Protein AF-A0A367RZM7-F1 (afdb_monomer)

Sequence (100 aa):
MNKDITIVPADYHFEIPEEIAKCPYCETKLHVQVHGWTEEDDGWVADSIEMVCESEPDIDDDAWDDFNESHSEMPYVYLLPVQNTVQEWINNNFRFDMEQ

Solvent-accessible surface area (backbone atoms only — not comparable to full-atom values): 5985 Å² total; per-residue (Å²): 130,88,70,82,65,44,77,40,56,56,86,48,74,41,77,46,54,68,92,77,41,46,34,79,74,76,65,39,50,31,35,36,42,56,83,34,71,44,82,51,101,89,42,29,31,74,72,35,74,48,80,44,52,70,80,62,63,57,85,88,41,90,60,26,64,63,47,53,60,58,72,57,57,61,41,80,74,47,47,46,61,49,50,52,50,50,50,52,50,46,52,74,40,38,27,41,45,81,90,124

pLDDT: mean 94.55, std 8.75, range [41.59, 98.5]

Mean predicted aligned error: 3.57 Å

Organism: NCBI:txid1356359

Structure (mmCIF, N/CA/C/O backbone):
data_AF-A0A367RZM7-F1
#
_entry.id   AF-A0A367RZM7-F1
#
loop_
_atom_site.gro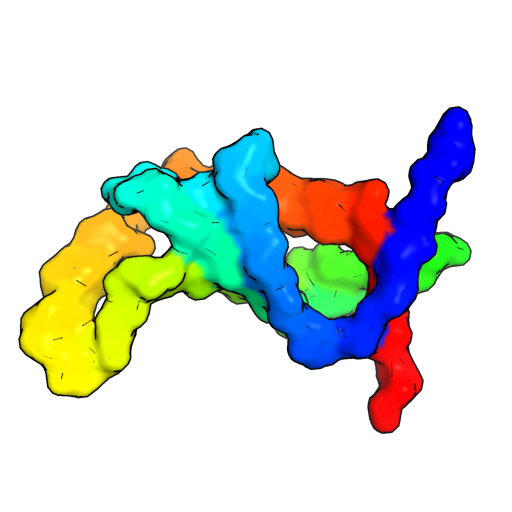up_PDB
_atom_site.id
_atom_site.type_symbol
_atom_site.label_atom_id
_atom_site.label_alt_id
_atom_site.label_comp_id
_atom_site.label_asym_id
_atom_site.label_entity_id
_atom_site.label_seq_id
_atom_site.pdbx_PDB_ins_code
_atom_site.Cartn_x
_atom_site.Cartn_y
_atom_site.Cartn_z
_atom_site.occupancy
_atom_site.B_iso_or_equiv
_atom_site.auth_seq_id
_atom_site.auth_comp_id
_atom_site.auth_asym_id
_atom_site.auth_atom_id
_atom_site.pdbx_PDB_model_num
ATOM 1 N N . MET A 1 1 ? -16.017 16.548 10.243 1.00 41.59 1 MET A N 1
ATOM 2 C CA . MET A 1 1 ? -16.915 15.755 9.381 1.00 41.59 1 MET A CA 1
ATOM 3 C C . MET A 1 1 ? -16.526 14.316 9.621 1.00 41.59 1 MET A C 1
ATOM 5 O O . MET A 1 1 ? -15.366 14.011 9.390 1.00 41.59 1 MET A O 1
ATOM 9 N N . ASN A 1 2 ? -17.420 13.496 10.177 1.00 50.62 2 ASN A N 1
ATOM 10 C CA . ASN A 1 2 ? -17.154 12.063 10.279 1.00 50.62 2 ASN A CA 1
ATOM 11 C C . ASN A 1 2 ? -17.129 11.536 8.850 1.00 50.62 2 ASN A C 1
ATOM 13 O O . ASN A 1 2 ? -18.124 11.656 8.138 1.00 50.62 2 ASN A O 1
ATOM 17 N N . LYS A 1 3 ? -15.953 11.104 8.407 1.00 68.25 3 LYS A N 1
ATOM 18 C CA . LYS A 1 3 ? -15.788 10.425 7.130 1.00 68.25 3 LYS A CA 1
ATOM 19 C C . LYS A 1 3 ? -16.410 9.042 7.317 1.00 68.25 3 LYS A C 1
ATOM 21 O O . LYS A 1 3 ? -16.141 8.410 8.336 1.00 68.25 3 LYS A O 1
ATOM 26 N N . ASP A 1 4 ? -17.289 8.625 6.412 1.00 85.00 4 ASP A N 1
ATOM 27 C CA . ASP A 1 4 ? -17.890 7.294 6.490 1.00 85.00 4 ASP A CA 1
ATOM 28 C C . ASP A 1 4 ? -16.776 6.255 6.297 1.00 85.00 4 ASP A C 1
ATOM 30 O O . ASP A 1 4 ? -16.190 6.153 5.219 1.00 85.00 4 ASP A O 1
ATOM 34 N N . ILE A 1 5 ? -16.434 5.546 7.372 1.00 92.06 5 ILE A N 1
ATOM 35 C CA . ILE A 1 5 ? -15.459 4.455 7.365 1.00 92.06 5 ILE A CA 1
ATOM 36 C C . ILE A 1 5 ? -16.150 3.193 6.849 1.00 92.06 5 ILE A C 1
ATOM 38 O O . ILE A 1 5 ? -17.246 2.851 7.297 1.00 92.06 5 ILE A O 1
ATOM 42 N N . THR A 1 6 ? -15.503 2.493 5.920 1.00 96.38 6 THR A N 1
ATOM 43 C CA . THR A 1 6 ? -15.989 1.216 5.383 1.00 96.38 6 THR A CA 1
ATOM 44 C C . THR A 1 6 ? -15.322 0.051 6.108 1.00 96.38 6 THR A C 1
ATOM 46 O O . THR A 1 6 ? -14.103 0.026 6.246 1.00 96.38 6 THR A O 1
ATOM 49 N N . ILE A 1 7 ? -16.104 -0.929 6.559 1.00 96.69 7 ILE A N 1
ATOM 50 C CA . ILE A 1 7 ? -15.567 -2.155 7.164 1.00 96.69 7 ILE A CA 1
ATOM 51 C C . ILE A 1 7 ? -15.406 -3.210 6.068 1.00 96.69 7 ILE A C 1
ATOM 53 O O . ILE A 1 7 ? -16.345 -3.441 5.303 1.00 96.69 7 ILE A O 1
ATOM 57 N N . VAL A 1 8 ? -14.232 -3.833 5.988 1.00 97.56 8 VAL A N 1
ATOM 58 C CA . VAL A 1 8 ? -13.906 -4.883 5.009 1.00 97.56 8 VAL A CA 1
ATOM 59 C C . VAL A 1 8 ? -13.328 -6.126 5.699 1.00 97.56 8 VAL A C 1
ATOM 61 O O . VAL A 1 8 ? -12.783 -6.000 6.794 1.00 97.56 8 VAL A O 1
ATOM 64 N N . PRO A 1 9 ? -13.419 -7.323 5.090 1.00 97.38 9 PRO A N 1
ATOM 65 C CA . PRO A 1 9 ? -12.729 -8.514 5.591 1.00 97.38 9 PRO A CA 1
ATOM 66 C C . PRO A 1 9 ? -11.208 -8.325 5.671 1.00 97.38 9 PRO A C 1
ATOM 68 O O . PRO A 1 9 ? -10.634 -7.560 4.894 1.00 97.38 9 PRO A O 1
ATOM 71 N N . ALA A 1 10 ? -10.540 -9.058 6.565 1.00 96.44 10 ALA A N 1
ATOM 72 C CA . ALA A 1 10 ? -9.077 -9.064 6.660 1.00 96.44 10 ALA A CA 1
ATOM 73 C C . ALA A 1 10 ? -8.374 -9.420 5.329 1.00 96.44 10 ALA A C 1
ATOM 75 O O . ALA A 1 10 ? -7.347 -8.838 5.003 1.00 96.44 10 ALA A O 1
ATOM 76 N N . ASP A 1 11 ? -8.945 -10.314 4.521 1.00 95.75 11 ASP A N 1
ATOM 77 C CA . ASP A 1 11 ? -8.409 -10.745 3.222 1.00 95.75 11 ASP A CA 1
ATOM 78 C C . ASP A 1 11 ? -8.857 -9.868 2.037 1.00 95.75 11 ASP A C 1
ATOM 80 O O . ASP A 1 11 ? -8.722 -10.262 0.879 1.00 95.75 11 ASP A O 1
ATOM 84 N N . TYR A 1 12 ? -9.392 -8.672 2.299 1.00 97.44 12 TYR A N 1
ATOM 85 C CA . TYR A 1 12 ? -9.835 -7.764 1.245 1.00 97.44 12 TYR A CA 1
ATOM 86 C C . TYR A 1 12 ? -8.671 -7.292 0.361 1.00 97.44 12 TYR A C 1
ATOM 88 O O . TYR A 1 12 ? -7.645 -6.812 0.847 1.00 97.44 12 TYR A O 1
ATOM 96 N N . HIS A 1 13 ? -8.859 -7.385 -0.958 1.00 97.69 13 HIS A N 1
ATOM 97 C CA . HIS A 1 13 ? -7.909 -6.898 -1.959 1.00 97.69 13 HIS A CA 1
ATOM 98 C C . HIS A 1 13 ? -8.297 -5.495 -2.412 1.00 97.69 13 HIS A C 1
ATOM 100 O O . HIS A 1 13 ? -9.400 -5.266 -2.911 1.00 97.69 13 HIS A O 1
ATOM 106 N N . PHE A 1 14 ? -7.381 -4.548 -2.243 1.00 98.38 14 PHE A N 1
ATOM 107 C CA . PHE A 1 14 ? 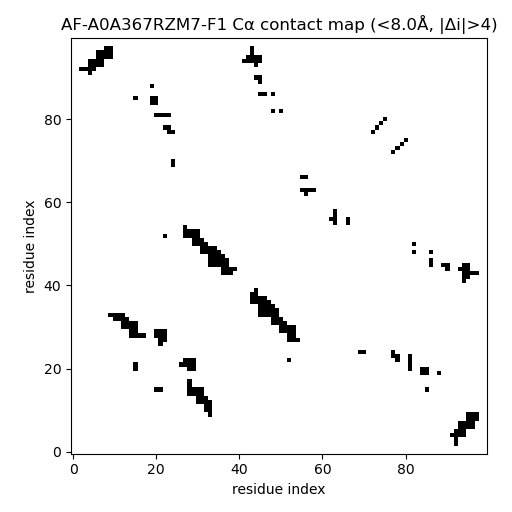-7.597 -3.164 -2.636 1.00 98.38 14 PHE A CA 1
ATOM 108 C C . PHE A 1 14 ? -7.039 -2.911 -4.032 1.00 98.38 14 PHE A C 1
ATOM 110 O O . PHE A 1 14 ? -5.837 -3.037 -4.250 1.00 98.38 14 PHE A O 1
ATOM 117 N N . GLU A 1 15 ? -7.888 -2.448 -4.945 1.00 98.06 15 GLU A N 1
ATOM 118 C CA . GLU A 1 15 ? -7.424 -1.705 -6.116 1.00 98.06 15 GLU A CA 1
ATOM 119 C C . GLU A 1 15 ? -7.162 -0.256 -5.702 1.00 98.06 15 GLU A C 1
ATOM 121 O O . GLU A 1 15 ? -8.080 0.443 -5.259 1.00 98.06 15 GLU A O 1
ATOM 126 N N . ILE A 1 16 ? -5.921 0.211 -5.837 1.00 98.06 16 ILE A N 1
ATOM 127 C CA . ILE A 1 16 ? -5.567 1.570 -5.432 1.00 98.06 16 ILE A CA 1
ATOM 128 C C . ILE A 1 16 ? -5.959 2.559 -6.533 1.00 98.06 16 ILE A C 1
ATOM 130 O O . ILE A 1 16 ? -5.526 2.397 -7.679 1.00 98.06 16 ILE A O 1
ATOM 134 N N . PRO A 1 17 ? -6.755 3.601 -6.220 1.00 97.81 17 PRO A N 1
ATOM 135 C CA . PRO A 1 17 ? -7.060 4.634 -7.195 1.00 97.81 17 PRO A CA 1
ATOM 136 C C . PRO A 1 17 ? -5.784 5.350 -7.653 1.00 97.81 17 PRO A C 1
ATOM 138 O O . PRO A 1 17 ? -4.940 5.733 -6.841 1.00 97.81 17 PRO A O 1
ATOM 141 N N . GLU A 1 18 ? -5.658 5.562 -8.961 1.00 96.94 18 GLU A N 1
ATOM 142 C CA . GLU A 1 18 ? -4.472 6.152 -9.593 1.00 96.94 18 GLU A CA 1
ATOM 143 C C . GLU A 1 18 ? -4.155 7.581 -9.110 1.00 96.94 18 GLU A C 1
ATOM 145 O O . GLU A 1 18 ? -3.015 8.033 -9.219 1.00 96.94 18 GLU A O 1
ATOM 150 N N . GLU A 1 19 ? -5.148 8.307 -8.585 1.00 97.38 19 GLU A N 1
ATOM 151 C CA . GLU A 1 19 ? -4.979 9.621 -7.958 1.00 97.38 19 GLU A CA 1
ATOM 152 C C . GLU A 1 19 ? -4.379 9.567 -6.546 1.00 97.38 19 GLU A C 1
ATOM 154 O O . GLU A 1 19 ? -3.902 10.588 -6.050 1.00 97.38 19 GLU A O 1
ATOM 159 N N . ILE A 1 20 ? -4.419 8.399 -5.898 1.00 98.12 20 ILE A N 1
ATOM 160 C CA . ILE A 1 20 ? -3.800 8.156 -4.592 1.00 98.12 20 ILE A CA 1
ATOM 161 C C . ILE A 1 20 ? -2.358 7.711 -4.789 1.00 98.12 20 ILE A C 1
ATOM 163 O O . ILE A 1 20 ? -1.452 8.271 -4.175 1.00 98.12 20 ILE A O 1
ATOM 167 N N . ALA A 1 21 ? -2.146 6.711 -5.646 1.00 98.19 21 ALA A N 1
ATOM 168 C CA . ALA A 1 21 ? -0.823 6.183 -5.931 1.00 98.19 21 ALA A CA 1
ATOM 169 C C . ALA A 1 21 ? -0.782 5.387 -7.239 1.00 98.19 21 ALA A C 1
ATOM 171 O O . ALA A 1 21 ? -1.779 4.840 -7.706 1.00 98.19 21 ALA A O 1
ATOM 172 N N . LYS A 1 22 ? 0.429 5.285 -7.786 1.00 98.19 22 LYS A N 1
ATOM 173 C CA . LYS A 1 22 ? 0.803 4.445 -8.926 1.00 98.19 22 LYS A CA 1
ATOM 174 C C . LYS A 1 22 ? 2.121 3.755 -8.616 1.00 98.19 22 LYS A C 1
ATOM 176 O O . LYS A 1 22 ? 2.854 4.209 -7.733 1.00 98.19 22 LYS A O 1
ATOM 181 N N . CYS A 1 23 ? 2.447 2.702 -9.360 1.00 97.81 23 CYS A N 1
ATOM 182 C CA . CYS A 1 23 ? 3.765 2.089 -9.282 1.00 97.81 23 CYS A CA 1
ATOM 183 C C . CYS A 1 23 ? 4.845 3.153 -9.547 1.00 97.81 23 CYS A C 1
ATOM 185 O O . CYS A 1 23 ? 4.794 3.816 -10.585 1.00 97.81 23 CYS A O 1
ATOM 187 N N . PRO A 1 24 ? 5.828 3.336 -8.649 1.00 97.31 24 PRO A N 1
ATOM 188 C CA . PRO A 1 24 ? 6.839 4.375 -8.824 1.00 97.31 24 PRO A CA 1
ATOM 189 C C . PRO A 1 24 ? 7.843 4.054 -9.942 1.00 97.31 24 PRO A C 1
ATOM 191 O O . PRO A 1 24 ? 8.594 4.935 -10.349 1.00 97.31 24 PRO A O 1
ATOM 194 N N . TYR A 1 25 ? 7.856 2.811 -10.432 1.00 97.06 25 TYR A N 1
ATOM 195 C CA . TYR A 1 25 ? 8.792 2.328 -11.447 1.00 97.06 25 TYR A CA 1
ATOM 196 C C . TYR A 1 25 ? 8.228 2.412 -12.870 1.00 97.06 25 TYR A C 1
ATOM 198 O O . TYR A 1 25 ? 8.961 2.730 -13.803 1.00 97.06 25 TYR A O 1
ATOM 206 N N . CYS A 1 26 ? 6.927 2.156 -13.049 1.00 96.69 26 CYS A N 1
ATOM 207 C CA . CYS A 1 26 ? 6.297 2.108 -14.375 1.00 96.69 26 CYS A CA 1
ATOM 208 C C . CYS A 1 26 ? 4.941 2.827 -14.480 1.00 96.69 26 CYS A C 1
ATOM 210 O O . CYS A 1 26 ? 4.307 2.782 -15.531 1.00 96.69 26 CYS A O 1
ATOM 212 N N . GLU A 1 27 ? 4.496 3.498 -13.414 1.00 97.12 27 GLU A N 1
ATOM 213 C CA . GLU A 1 27 ? 3.268 4.308 -13.357 1.00 97.12 27 GLU A CA 1
ATOM 214 C C . GLU A 1 27 ? 1.948 3.546 -13.599 1.00 97.12 27 GLU A C 1
ATOM 216 O O . GLU A 1 27 ? 0.891 4.165 -13.758 1.00 97.12 27 GLU A O 1
ATOM 221 N N . THR A 1 28 ? 1.966 2.212 -13.590 1.00 97.06 28 THR A N 1
ATOM 222 C CA . THR A 1 28 ? 0.748 1.393 -13.672 1.00 97.06 28 THR A CA 1
ATOM 223 C C . THR A 1 28 ? 0.013 1.325 -12.331 1.00 97.06 28 THR A C 1
ATOM 225 O O . THR A 1 28 ? 0.508 1.783 -11.295 1.00 97.06 28 THR A O 1
ATOM 228 N N . LYS A 1 29 ? -1.198 0.753 -12.354 1.00 97.94 29 LYS A N 1
ATOM 229 C CA . LYS A 1 29 ? -2.034 0.547 -11.166 1.00 97.94 29 LYS A CA 1
ATOM 230 C C . LYS A 1 29 ? -1.330 -0.355 -10.137 1.00 97.94 29 LYS A C 1
ATOM 232 O O . LYS A 1 29 ? -0.514 -1.206 -10.497 1.00 97.94 29 LYS A O 1
ATOM 237 N N . LEU A 1 30 ? -1.658 -0.139 -8.863 1.00 98.38 30 LEU A N 1
ATOM 238 C CA . LEU A 1 30 ? -1.235 -0.961 -7.731 1.00 98.38 30 LEU A CA 1
ATOM 239 C C . LEU A 1 30 ? -2.428 -1.707 -7.127 1.00 98.38 30 LEU A C 1
ATOM 241 O O . LEU A 1 30 ? -3.513 -1.136 -6.971 1.00 98.38 30 LEU A O 1
ATOM 245 N N . HIS A 1 31 ? -2.181 -2.947 -6.723 1.00 98.19 31 HIS A N 1
ATOM 246 C CA . HIS A 1 31 ? -3.070 -3.757 -5.894 1.00 98.19 31 HIS A CA 1
ATOM 247 C C . HIS A 1 31 ? -2.452 -3.932 -4.516 1.00 98.19 31 HIS A C 1
ATOM 249 O O . HIS A 1 31 ? -1.231 -4.010 -4.400 1.00 98.19 31 HIS A O 1
ATOM 255 N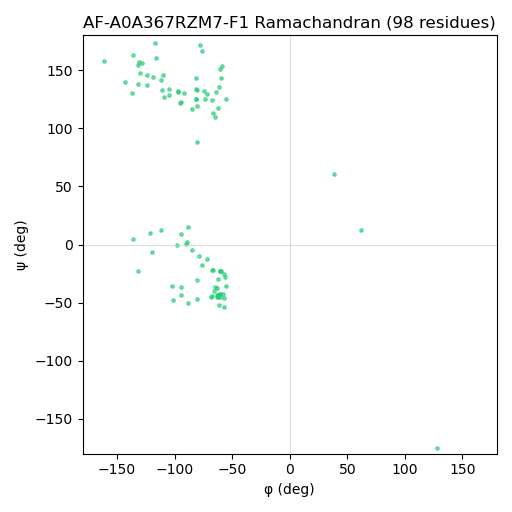 N . VAL A 1 32 ? -3.272 -3.984 -3.468 1.00 98.31 32 VAL A N 1
ATOM 256 C CA . VAL A 1 32 ? -2.778 -4.122 -2.093 1.00 98.31 32 VAL A CA 1
ATOM 257 C C . VAL A 1 32 ? -3.510 -5.197 -1.318 1.00 98.31 32 VAL A C 1
ATOM 259 O O . VAL A 1 32 ? -4.739 -5.283 -1.349 1.00 98.31 32 VAL A O 1
ATOM 262 N N . GLN A 1 33 ? -2.725 -5.962 -0.565 1.00 97.06 33 GLN A N 1
ATOM 263 C CA . GLN A 1 33 ? -3.187 -6.864 0.482 1.00 97.06 33 GLN A CA 1
ATOM 264 C C . GLN A 1 33 ? -2.593 -6.425 1.821 1.00 97.06 33 GLN A C 1
ATOM 266 O O . GLN A 1 33 ? -1.463 -5.935 1.895 1.00 97.06 33 GLN A O 1
ATOM 271 N N . VAL A 1 34 ? -3.370 -6.570 2.891 1.00 97.94 34 VAL A N 1
ATOM 272 C CA . VAL A 1 34 ? -2.905 -6.285 4.252 1.00 97.94 34 VAL A CA 1
ATOM 273 C C . VAL A 1 34 ? -2.474 -7.597 4.895 1.00 97.94 34 VAL A C 1
ATOM 275 O O . VAL A 1 34 ? -3.196 -8.587 4.829 1.00 97.94 34 VAL A O 1
ATOM 278 N N . HIS A 1 35 ? -1.293 -7.605 5.513 1.00 95.75 35 HIS A N 1
ATOM 279 C CA . HIS A 1 35 ? -0.723 -8.793 6.168 1.00 95.75 35 HIS A CA 1
ATOM 280 C C . HIS A 1 35 ? -0.465 -8.598 7.663 1.00 95.75 35 HIS A C 1
ATOM 282 O O . HIS A 1 35 ? -0.102 -9.548 8.358 1.00 95.75 35 HIS A O 1
ATOM 288 N N . GLY A 1 36 ? -0.640 -7.377 8.169 1.00 97.19 36 GLY A N 1
ATOM 289 C CA . GLY A 1 36 ? -0.516 -7.060 9.584 1.00 97.19 36 GLY A CA 1
ATOM 290 C C . GLY A 1 36 ? -1.549 -6.027 10.000 1.00 97.19 36 GLY A C 1
ATOM 291 O O . GLY A 1 36 ? -1.791 -5.066 9.268 1.00 97.19 36 GLY A O 1
ATOM 292 N N . TRP A 1 37 ? -2.120 -6.219 11.188 1.00 98.00 37 TRP A N 1
ATOM 293 C CA . TRP A 1 37 ? -3.137 -5.342 11.758 1.00 98.00 37 TRP A CA 1
ATOM 294 C C . TRP A 1 37 ? -2.783 -4.939 13.181 1.00 98.00 37 TRP A C 1
ATOM 296 O O . TRP A 1 37 ? -2.242 -5.738 13.949 1.00 98.00 37 TRP A O 1
ATOM 306 N N . THR A 1 38 ? -3.186 -3.726 13.536 1.00 97.88 38 THR A N 1
ATOM 307 C CA . THR A 1 38 ? -3.152 -3.206 14.903 1.00 97.88 38 THR A CA 1
ATOM 308 C C . THR A 1 38 ? -4.564 -2.765 15.282 1.00 97.88 38 THR A C 1
ATOM 310 O O . THR A 1 38 ? -5.270 -2.179 14.464 1.00 97.88 38 THR A O 1
ATOM 313 N N . GLU A 1 39 ? -5.006 -3.085 16.498 1.00 97.31 39 GLU A N 1
ATOM 314 C CA . GLU A 1 39 ? -6.306 -2.643 17.014 1.00 97.31 39 GLU A CA 1
ATOM 315 C C . GLU A 1 39 ? -6.197 -1.206 17.547 1.00 97.31 39 GLU A C 1
ATOM 317 O O . GLU A 1 39 ? -5.351 -0.918 18.398 1.00 97.31 39 GLU A O 1
ATOM 322 N N . GLU A 1 40 ? -7.056 -0.314 17.054 1.00 95.38 40 GLU A N 1
ATOM 323 C CA . GLU A 1 40 ? -7.227 1.058 17.542 1.00 95.38 40 GLU A CA 1
ATOM 324 C C . GLU A 1 40 ? -8.646 1.271 18.105 1.00 95.38 40 GLU A C 1
ATOM 326 O O . GLU A 1 40 ? -9.518 0.409 17.990 1.00 95.38 40 GLU A O 1
ATOM 331 N N . ASP A 1 41 ? -8.898 2.439 18.710 1.00 93.38 41 ASP A N 1
ATOM 332 C CA . ASP A 1 41 ? -10.173 2.771 19.373 1.00 93.38 41 ASP A CA 1
ATOM 333 C C . ASP A 1 41 ? -11.407 2.650 18.453 1.00 93.38 41 ASP A C 1
ATOM 335 O O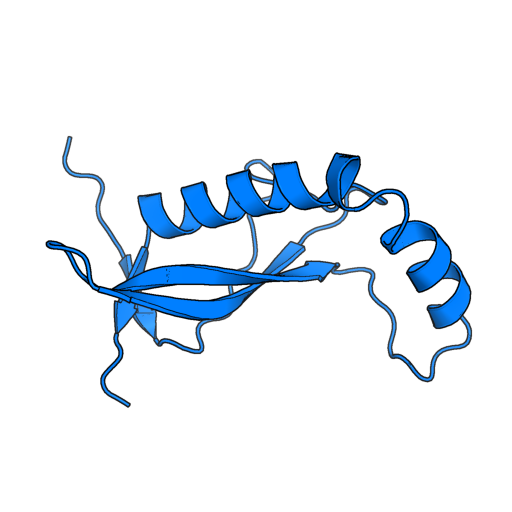 . ASP A 1 41 ? -12.528 2.468 18.935 1.00 93.38 41 ASP A O 1
ATOM 339 N N . ASP A 1 42 ? -11.224 2.782 17.137 1.00 90.75 42 ASP A N 1
ATOM 340 C CA . ASP A 1 42 ? -12.281 2.732 16.125 1.00 90.75 42 ASP A CA 1
ATOM 341 C C . ASP A 1 42 ? -12.209 1.497 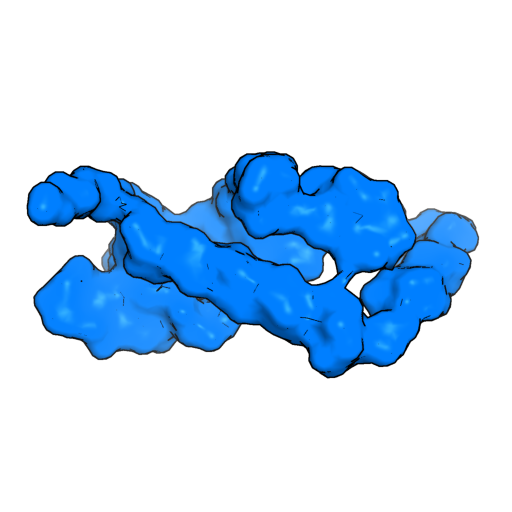15.205 1.00 90.75 42 ASP A C 1
ATOM 343 O O . ASP A 1 42 ? -12.930 1.432 14.207 1.00 90.75 42 ASP A O 1
ATOM 347 N N . GLY A 1 43 ? -11.392 0.500 15.562 1.00 95.00 43 GLY A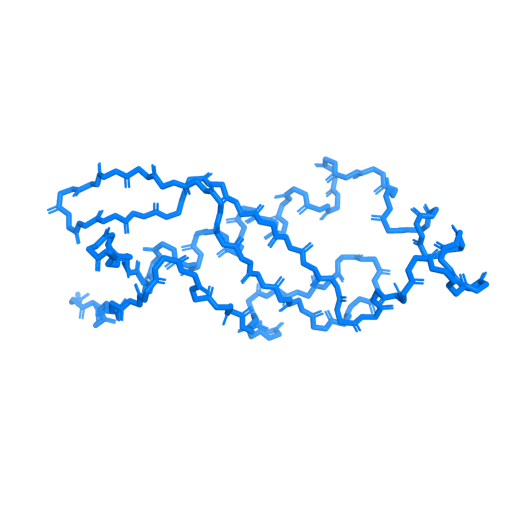 N 1
ATOM 348 C CA . GLY A 1 43 ? -11.316 -0.807 14.907 1.00 95.00 43 GLY A CA 1
ATOM 349 C C . GLY A 1 43 ? -9.900 -1.206 14.495 1.00 95.00 43 GLY A C 1
ATOM 350 O O . GLY A 1 43 ? -8.924 -0.509 14.759 1.00 95.00 43 GLY A O 1
ATOM 351 N N . TRP A 1 44 ? -9.788 -2.343 13.811 1.00 97.94 44 TRP A N 1
ATOM 352 C CA . TRP A 1 44 ? -8.512 -2.822 13.286 1.00 97.94 44 TRP A CA 1
ATOM 353 C C . TRP A 1 44 ? -8.087 -2.002 12.069 1.00 97.94 44 TRP A C 1
ATOM 355 O O . TRP A 1 44 ? -8.879 -1.795 11.145 1.00 97.94 44 TRP A O 1
ATOM 365 N N . VAL A 1 45 ? -6.833 -1.557 12.066 1.00 98.12 45 VAL A N 1
ATOM 366 C CA . VAL A 1 45 ? -6.189 -0.802 10.981 1.00 98.12 45 VAL A CA 1
ATOM 367 C C . VAL A 1 45 ? -5.035 -1.603 10.383 1.00 98.12 45 VAL A C 1
ATOM 369 O O . VAL A 1 45 ? -4.521 -2.524 11.017 1.00 98.12 45 VAL A O 1
ATOM 372 N N . ALA A 1 46 ? -4.611 -1.248 9.170 1.00 98.31 46 ALA A N 1
ATOM 373 C CA . ALA A 1 46 ? -3.452 -1.856 8.528 1.00 98.31 46 ALA A CA 1
ATOM 374 C C . ALA A 1 46 ? -2.148 -1.356 9.172 1.00 98.31 46 ALA A C 1
ATOM 376 O O . ALA A 1 46 ? -1.881 -0.150 9.215 1.00 98.31 46 ALA A O 1
ATOM 377 N N . ASP A 1 47 ? -1.319 -2.295 9.623 1.00 97.56 47 ASP A N 1
ATOM 378 C CA . ASP A 1 47 ? 0.037 -2.063 10.138 1.00 97.56 47 ASP A CA 1
ATOM 379 C C . ASP A 1 47 ? 1.104 -2.432 9.096 1.00 97.56 47 ASP A C 1
ATOM 381 O O . ASP A 1 47 ? 2.115 -1.744 8.959 1.00 97.56 47 ASP A O 1
ATOM 385 N N . SER A 1 48 ? 0.843 -3.477 8.304 1.00 97.12 48 SER A N 1
ATOM 386 C CA . SER A 1 48 ? 1.735 -3.946 7.244 1.00 97.12 48 SER A CA 1
ATOM 387 C C . SER A 1 48 ? 0.952 -4.283 5.979 1.00 97.12 48 SER A C 1
ATOM 389 O O . SER A 1 48 ? -0.041 -5.015 6.032 1.00 97.12 48 SER A O 1
ATOM 391 N N . ILE A 1 49 ? 1.416 -3.754 4.847 1.00 97.81 49 ILE A N 1
ATOM 392 C CA . ILE A 1 49 ? 0.807 -3.946 3.528 1.00 97.81 49 ILE A CA 1
ATOM 393 C C . ILE A 1 49 ? 1.816 -4.516 2.531 1.00 97.81 49 ILE A C 1
ATOM 395 O O . ILE A 1 49 ? 2.996 -4.158 2.569 1.00 97.81 49 ILE A O 1
ATOM 399 N N . GLU A 1 50 ? 1.331 -5.351 1.620 1.00 96.31 50 GLU A N 1
ATOM 400 C CA . GLU A 1 50 ? 2.028 -5.785 0.410 1.00 96.31 50 GLU A CA 1
ATOM 401 C C . GLU A 1 50 ? 1.413 -5.058 -0.787 1.00 96.31 50 GLU A C 1
ATOM 403 O O . GLU A 1 50 ? 0.191 -5.030 -0.942 1.00 96.31 50 GLU A O 1
ATOM 408 N N . MET A 1 51 ? 2.257 -4.434 -1.612 1.00 96.81 51 MET A N 1
ATOM 409 C CA . MET A 1 51 ? 1.828 -3.773 -2.842 1.00 96.81 51 MET A CA 1
ATOM 410 C C . MET A 1 51 ? 2.307 -4.579 -4.040 1.00 96.81 51 MET A C 1
ATOM 412 O O . MET A 1 51 ? 3.503 -4.825 -4.172 1.00 96.81 51 MET A O 1
ATOM 416 N N . VAL A 1 52 ? 1.375 -4.918 -4.921 1.00 96.25 52 VAL A N 1
ATOM 417 C CA . VAL A 1 52 ? 1.605 -5.672 -6.153 1.00 96.25 52 VAL A CA 1
ATOM 418 C C . VAL A 1 52 ? 1.396 -4.736 -7.336 1.00 96.25 52 VAL A C 1
ATOM 420 O O . VAL A 1 52 ? 0.418 -3.980 -7.392 1.00 96.25 52 VAL A O 1
ATOM 423 N N . CYS A 1 53 ? 2.328 -4.758 -8.281 1.00 97.38 53 CYS A N 1
ATOM 424 C CA . CYS A 1 53 ? 2.219 -3.964 -9.496 1.00 97.38 53 CYS A CA 1
ATOM 425 C C . CYS A 1 53 ? 1.319 -4.680 -10.509 1.00 97.38 53 CYS A C 1
ATOM 427 O O . CYS A 1 53 ? 1.514 -5.857 -10.769 1.00 97.38 53 CYS A O 1
ATOM 429 N N . GLU A 1 54 ? 0.379 -3.977 -11.148 1.00 97.56 54 GLU A N 1
ATOM 430 C CA . GLU A 1 54 ? -0.458 -4.559 -12.220 1.00 97.56 54 GLU A CA 1
ATOM 431 C C . GLU A 1 54 ? 0.375 -5.153 -13.374 1.00 97.56 54 GLU A C 1
ATOM 433 O O . GLU A 1 54 ? -0.077 -6.055 -14.070 1.00 97.56 54 GLU A O 1
ATOM 438 N N . SER A 1 55 ? 1.583 -4.629 -13.603 1.00 97.06 55 SER A N 1
ATOM 439 C CA . SER A 1 55 ? 2.490 -5.103 -14.652 1.00 97.06 55 SER A CA 1
ATOM 440 C C . SER A 1 55 ? 3.428 -6.228 -14.213 1.00 97.06 55 SER A C 1
ATOM 442 O O . SER A 1 55 ? 4.257 -6.641 -15.022 1.00 97.06 55 SER A O 1
ATOM 444 N N . GLU A 1 56 ? 3.326 -6.701 -12.968 1.00 97.00 56 GLU A N 1
ATOM 445 C CA . GLU A 1 56 ? 4.134 -7.811 -12.467 1.00 97.00 56 GLU A CA 1
ATOM 446 C C . GLU A 1 56 ? 3.829 -9.086 -13.270 1.00 97.00 56 GLU A C 1
ATOM 448 O O . GLU A 1 56 ? 2.676 -9.529 -13.297 1.00 97.00 56 GLU A O 1
ATOM 453 N N . PRO A 1 57 ? 4.820 -9.656 -13.980 1.00 96.44 57 PRO A N 1
ATOM 454 C CA . PRO A 1 57 ? 4.626 -10.894 -14.714 1.00 96.44 57 PRO A CA 1
ATOM 455 C C . PRO A 1 57 ? 4.619 -12.091 -13.755 1.00 96.44 57 PRO A C 1
ATOM 457 O O . PRO A 1 57 ? 5.059 -11.998 -12.610 1.00 96.44 57 PRO A O 1
ATOM 460 N N . ASP A 1 58 ? 4.171 -13.248 -14.243 1.00 95.31 58 ASP A N 1
ATOM 461 C CA . ASP A 1 58 ? 4.383 -14.501 -13.519 1.00 95.31 58 ASP A CA 1
ATOM 462 C C . ASP A 1 58 ? 5.892 -14.747 -13.325 1.00 95.31 58 ASP A C 1
ATOM 464 O O . ASP A 1 58 ? 6.693 -14.483 -14.221 1.00 95.31 58 ASP A O 1
ATOM 468 N N . ILE A 1 59 ? 6.287 -15.308 -12.177 1.00 93.88 59 ILE A N 1
ATOM 469 C CA . ILE A 1 59 ? 7.704 -15.567 -11.846 1.00 93.88 59 ILE A CA 1
ATOM 470 C C . ILE A 1 59 ? 8.407 -16.521 -12.826 1.00 93.88 59 ILE A C 1
ATOM 472 O O . ILE A 1 59 ? 9.631 -16.522 -12.933 1.00 93.88 59 ILE A O 1
ATOM 476 N N . ASP A 1 60 ? 7.628 -17.341 -13.532 1.00 96.12 60 ASP A N 1
ATOM 477 C CA . ASP A 1 60 ? 8.114 -18.282 -14.540 1.00 96.12 60 ASP A CA 1
ATOM 478 C C . ASP A 1 60 ? 8.171 -17.662 -15.959 1.00 96.12 60 ASP A C 1
ATOM 480 O O . ASP A 1 60 ? 8.521 -18.364 -16.911 1.00 96.12 60 ASP A O 1
ATOM 484 N N . ASP A 1 61 ? 7.806 -16.383 -16.130 1.00 96.50 61 ASP A N 1
ATOM 485 C CA . ASP A 1 61 ? 7.893 -15.656 -17.404 1.00 96.50 61 ASP A CA 1
ATOM 486 C C . ASP A 1 61 ? 9.321 -15.141 -17.655 1.00 96.50 61 ASP A C 1
ATOM 488 O O . ASP A 1 61 ? 10.008 -14.677 -16.743 1.00 96.50 61 ASP A O 1
ATOM 492 N N . ASP A 1 62 ? 9.759 -15.156 -18.918 1.00 96.3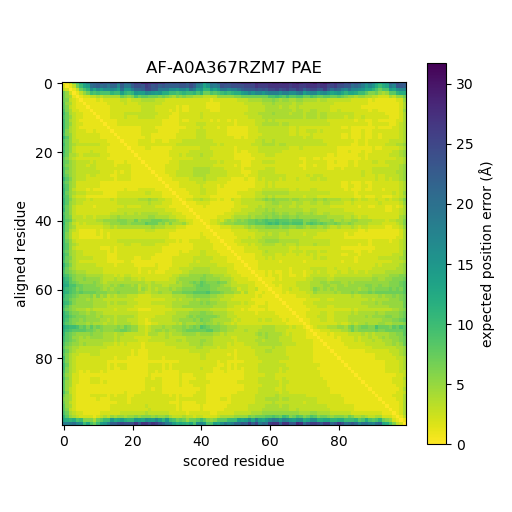1 62 ASP A N 1
ATOM 493 C CA . ASP A 1 62 ? 11.070 -14.636 -19.330 1.00 96.31 62 ASP A CA 1
ATOM 494 C C . ASP A 1 62 ? 11.242 -13.137 -18.990 1.00 96.31 62 ASP A C 1
ATOM 496 O O . ASP A 1 62 ? 12.368 -12.656 -18.863 1.00 96.31 62 ASP A O 1
ATOM 500 N N . ALA A 1 63 ? 10.143 -12.389 -18.837 1.00 96.00 63 ALA A N 1
ATOM 501 C CA . ALA A 1 63 ? 10.146 -10.978 -18.454 1.00 96.00 63 ALA A CA 1
ATOM 502 C C . ALA A 1 63 ? 10.352 -10.732 -16.945 1.00 96.00 63 ALA A C 1
ATOM 504 O O . ALA A 1 63 ? 10.538 -9.576 -16.550 1.00 96.00 63 ALA A O 1
ATOM 505 N N . TRP A 1 64 ? 10.315 -11.771 -16.098 1.00 95.44 64 TRP A N 1
ATOM 506 C CA . TRP A 1 64 ? 10.425 -11.622 -14.642 1.00 95.44 64 TRP A CA 1
ATOM 507 C C . TRP A 1 64 ? 11.747 -10.988 -14.213 1.00 95.44 64 TRP A C 1
ATOM 509 O O . TRP A 1 64 ? 11.750 -10.075 -13.389 1.00 95.44 64 TRP A O 1
ATOM 519 N N . ASP A 1 65 ? 12.868 -11.434 -14.782 1.00 95.25 65 ASP A N 1
ATOM 520 C CA . ASP A 1 65 ? 14.192 -10.950 -14.380 1.00 95.25 65 ASP A CA 1
ATOM 521 C C . ASP A 1 65 ? 14.347 -9.441 -14.652 1.00 95.25 65 ASP A C 1
ATOM 523 O O . ASP A 1 65 ? 14.768 -8.692 -13.765 1.00 95.25 65 ASP A O 1
ATOM 527 N N . ASP A 1 66 ? 13.919 -8.981 -15.832 1.00 95.06 66 ASP A N 1
ATOM 528 C CA . ASP A 1 66 ? 13.934 -7.562 -16.219 1.00 95.06 66 ASP A CA 1
ATOM 529 C C . ASP A 1 66 ? 12.970 -6.725 -15.353 1.00 95.06 66 ASP A C 1
ATOM 531 O O . ASP A 1 66 ? 13.276 -5.596 -14.939 1.00 95.06 66 ASP A O 1
ATOM 535 N N . PHE A 1 67 ? 11.788 -7.275 -15.055 1.00 96.06 67 PHE A N 1
ATOM 536 C CA . PHE A 1 67 ? 10.829 -6.639 -14.157 1.00 96.06 67 PHE A CA 1
ATOM 537 C C . PHE A 1 67 ? 11.429 -6.480 -12.758 1.00 96.06 67 PHE A C 1
ATOM 539 O O . PHE A 1 67 ? 11.469 -5.369 -12.236 1.00 96.06 67 PHE A O 1
ATOM 546 N N . ASN A 1 68 ? 11.956 -7.555 -12.177 1.00 94.00 68 ASN A N 1
ATOM 547 C CA . ASN A 1 68 ? 12.492 -7.568 -10.823 1.00 94.00 68 ASN A CA 1
ATOM 548 C C . ASN A 1 68 ? 13.732 -6.668 -10.676 1.00 94.00 68 ASN A C 1
ATOM 550 O O . ASN A 1 68 ? 13.875 -5.997 -9.653 1.00 94.00 68 ASN A O 1
ATOM 554 N N . GLU A 1 69 ? 14.605 -6.583 -11.687 1.00 93.38 69 GLU A N 1
ATOM 555 C CA . GLU A 1 69 ? 15.741 -5.648 -11.672 1.00 93.38 69 GLU A CA 1
ATOM 556 C C . GLU A 1 69 ? 15.268 -4.185 -11.616 1.00 93.38 69 GLU A C 1
ATOM 558 O O . GLU A 1 69 ? 15.780 -3.394 -10.822 1.00 93.38 69 GLU A O 1
ATOM 563 N N . SER A 1 70 ? 14.250 -3.831 -12.406 1.00 92.06 70 SER A N 1
ATOM 564 C CA . SER A 1 70 ? 13.726 -2.458 -12.474 1.00 92.06 70 SER A CA 1
ATOM 565 C C . SER A 1 70 ? 12.770 -2.093 -11.329 1.00 92.06 70 SER A C 1
ATOM 567 O O . SER A 1 70 ? 12.736 -0.939 -10.908 1.00 92.06 70 SER A O 1
ATOM 569 N N . HIS A 1 71 ? 12.025 -3.060 -10.785 1.00 94.56 71 HIS A N 1
ATOM 570 C CA . HIS A 1 71 ? 11.011 -2.864 -9.736 1.00 94.56 71 HIS A CA 1
ATOM 571 C C . HIS A 1 71 ? 11.536 -3.099 -8.315 1.00 94.56 71 HIS A C 1
ATOM 573 O O . HIS A 1 71 ? 10.774 -3.080 -7.349 1.00 94.56 71 HIS A O 1
ATOM 579 N N . SER A 1 72 ? 12.850 -3.265 -8.169 1.00 91.06 72 SER A N 1
ATOM 580 C CA . SER A 1 72 ? 13.540 -3.314 -6.876 1.00 91.06 72 SER A CA 1
ATOM 581 C C . SER A 1 72 ? 14.623 -2.240 -6.735 1.00 91.06 72 SER A C 1
ATOM 583 O O . SER A 1 72 ? 15.382 -2.240 -5.761 1.00 91.06 72 SER A O 1
ATOM 585 N N . GLU A 1 73 ? 14.694 -1.279 -7.666 1.00 92.19 73 GLU A N 1
ATOM 586 C CA . GLU A 1 73 ? 15.666 -0.192 -7.593 1.00 92.19 73 GLU A CA 1
ATOM 587 C C . GLU A 1 73 ? 15.343 0.729 -6.404 1.00 92.19 73 GLU A C 1
ATOM 589 O O . GLU A 1 73 ? 14.235 1.247 -6.278 1.00 92.19 73 GLU A O 1
ATOM 594 N N . MET A 1 74 ? 16.315 0.930 -5.506 1.00 92.94 74 MET A N 1
ATOM 595 C CA . MET A 1 74 ? 16.247 1.864 -4.368 1.00 92.94 74 MET A CA 1
ATOM 596 C C . MET A 1 74 ? 14.863 1.922 -3.672 1.00 92.94 74 MET A C 1
ATOM 598 O O . MET A 1 74 ? 14.250 2.992 -3.599 1.00 92.94 74 MET A O 1
ATOM 602 N N . PRO A 1 75 ? 14.359 0.809 -3.107 1.00 92.50 75 PRO A N 1
ATOM 603 C CA . PRO A 1 75 ? 12.977 0.714 -2.629 1.00 92.50 75 PRO A CA 1
ATOM 604 C C . PRO A 1 75 ? 12.672 1.707 -1.500 1.00 92.50 75 PRO A C 1
ATOM 606 O O . PRO A 1 75 ? 11.569 2.234 -1.409 1.00 92.50 75 PRO A O 1
ATOM 609 N N . TYR A 1 76 ? 13.666 2.067 -0.684 1.00 93.88 76 TYR A N 1
ATOM 610 C CA . TYR A 1 76 ? 13.514 3.105 0.342 1.00 93.88 76 TYR A CA 1
ATOM 611 C C . TYR A 1 76 ? 13.287 4.517 -0.220 1.00 93.88 76 TYR A C 1
ATOM 613 O O . TYR A 1 76 ? 12.791 5.382 0.498 1.00 93.88 76 TYR A O 1
ATOM 621 N N . VAL A 1 77 ? 13.673 4.764 -1.472 1.00 95.62 77 VAL A N 1
ATOM 622 C CA . V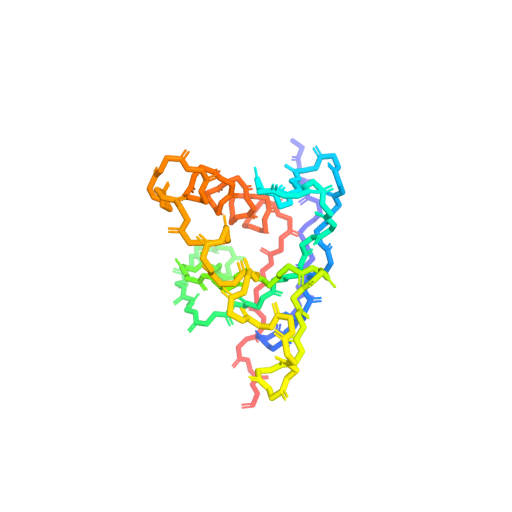AL A 1 77 ? 13.533 6.062 -2.146 1.00 95.62 77 VAL A CA 1
ATOM 623 C C . VAL A 1 77 ? 12.240 6.112 -2.951 1.00 95.62 77 VAL A C 1
ATOM 625 O O . VAL A 1 77 ? 11.544 7.122 -2.902 1.00 95.62 77 VAL A O 1
ATOM 628 N N . TYR A 1 78 ? 11.919 5.039 -3.673 1.00 95.62 78 TYR A N 1
ATOM 629 C CA . TYR A 1 78 ? 10.804 5.028 -4.619 1.00 95.62 78 TYR A CA 1
ATOM 630 C C . TYR A 1 78 ? 9.555 4.338 -4.070 1.00 95.62 78 TYR A C 1
ATOM 632 O O . TYR A 1 78 ? 8.469 4.911 -4.125 1.00 95.62 78 TYR A O 1
ATOM 640 N N . LEU A 1 79 ? 9.699 3.146 -3.488 1.00 95.69 79 LEU A N 1
ATOM 641 C CA . LEU A 1 79 ? 8.571 2.329 -3.041 1.00 95.69 79 LEU A CA 1
ATOM 642 C C . LEU A 1 79 ? 8.019 2.767 -1.679 1.00 95.69 79 LEU A C 1
ATOM 644 O O . LEU A 1 79 ? 6.811 2.935 -1.531 1.00 95.69 79 LEU A O 1
ATOM 648 N N . LEU A 1 80 ? 8.888 3.004 -0.692 1.00 95.94 80 LEU A N 1
ATOM 649 C CA . LEU A 1 80 ? 8.479 3.311 0.683 1.00 95.94 80 LEU A CA 1
ATOM 650 C C . LEU A 1 80 ? 7.567 4.554 0.798 1.00 95.94 80 LEU A C 1
ATOM 652 O O . LEU A 1 80 ? 6.574 4.488 1.524 1.00 95.94 80 LEU A O 1
ATOM 656 N N . PRO A 1 81 ? 7.820 5.682 0.100 1.00 97.44 81 PRO A N 1
ATOM 657 C CA . PRO A 1 81 ? 6.907 6.827 0.150 1.00 97.44 81 PRO A CA 1
ATOM 658 C C . PRO A 1 81 ? 5.513 6.513 -0.408 1.00 97.44 81 PRO A C 1
ATOM 660 O O . PRO A 1 81 ? 4.509 6.984 0.134 1.00 97.44 81 PRO A O 1
ATOM 663 N N . VAL A 1 82 ? 5.447 5.698 -1.465 1.00 97.94 82 VAL A N 1
ATOM 664 C CA . VAL A 1 82 ? 4.182 5.235 -2.047 1.00 97.94 82 VAL A CA 1
ATOM 665 C C . VAL A 1 82 ? 3.463 4.313 -1.068 1.00 97.94 82 VAL A C 1
ATOM 667 O O . VAL A 1 82 ? 2.283 4.521 -0.801 1.00 97.94 82 VAL A O 1
ATOM 670 N N . GLN A 1 83 ? 4.184 3.379 -0.444 1.00 97.19 83 GLN A N 1
ATOM 671 C CA . GLN A 1 83 ? 3.637 2.472 0.565 1.00 97.19 83 GLN A CA 1
ATOM 672 C C . GLN A 1 83 ? 3.009 3.232 1.738 1.00 97.19 83 GLN A C 1
ATOM 674 O O . GLN A 1 83 ? 1.869 2.959 2.106 1.00 97.19 83 GLN A O 1
ATOM 679 N N . ASN A 1 84 ? 3.703 4.245 2.265 1.00 97.88 84 ASN A N 1
ATOM 680 C CA . ASN A 1 84 ? 3.171 5.094 3.332 1.00 97.88 84 ASN A CA 1
ATOM 681 C C . ASN A 1 84 ? 1.896 5.834 2.897 1.00 97.88 84 ASN A C 1
ATOM 683 O O . ASN A 1 84 ? 0.931 5.884 3.653 1.00 97.88 84 ASN A O 1
ATOM 687 N N . THR A 1 85 ? 1.877 6.372 1.672 1.00 98.31 85 THR A N 1
ATOM 688 C CA . THR A 1 85 ? 0.709 7.082 1.116 1.00 98.31 85 THR A CA 1
ATOM 689 C C . THR A 1 85 ? -0.496 6.150 0.988 1.00 98.31 85 THR A C 1
ATOM 691 O O . THR A 1 85 ? -1.615 6.511 1.355 1.00 98.31 85 THR A O 1
ATOM 694 N N . VAL A 1 86 ? -0.271 4.929 0.498 1.00 98.50 86 VAL A N 1
ATOM 695 C CA . VAL A 1 86 ? -1.325 3.926 0.333 1.00 98.50 86 VAL A CA 1
ATOM 696 C C . VAL A 1 86 ? -1.841 3.435 1.683 1.00 98.50 86 VAL A C 1
ATOM 698 O O . VAL A 1 86 ? -3.054 3.399 1.882 1.00 98.50 86 VAL A O 1
ATOM 701 N N . GLN A 1 87 ? -0.957 3.123 2.634 1.00 98.50 87 GLN A N 1
ATOM 702 C CA . GLN A 1 87 ? -1.354 2.701 3.981 1.00 98.50 87 GLN A CA 1
ATOM 703 C C . GLN A 1 87 ? -2.137 3.801 4.708 1.00 98.50 87 GLN A C 1
ATOM 705 O O . GLN A 1 87 ? -3.179 3.525 5.303 1.00 98.50 87 GLN A O 1
ATOM 710 N N . GLU A 1 88 ? -1.694 5.059 4.613 1.00 98.06 88 GLU A N 1
ATOM 711 C CA . GLU A 1 88 ? -2.426 6.203 5.162 1.00 98.06 88 GLU A CA 1
ATOM 712 C C . GLU A 1 88 ? -3.814 6.333 4.522 1.00 98.06 88 GLU A C 1
ATOM 714 O O . GLU A 1 88 ? -4.803 6.564 5.221 1.00 98.06 88 GLU A O 1
ATOM 719 N N . TRP A 1 89 ? -3.925 6.162 3.203 1.00 98.00 89 TRP A N 1
ATOM 720 C CA . TRP A 1 89 ? -5.223 6.171 2.536 1.00 98.00 89 TRP A CA 1
ATOM 721 C C . TRP A 1 89 ? -6.116 5.018 3.009 1.00 98.00 89 TRP A C 1
ATOM 723 O O . TRP A 1 89 ? -7.276 5.272 3.332 1.00 98.00 89 TRP A O 1
ATOM 733 N N . ILE A 1 90 ? -5.601 3.790 3.118 1.00 98.00 90 ILE A N 1
ATOM 734 C CA . ILE A 1 90 ? -6.366 2.643 3.631 1.00 98.00 90 ILE A CA 1
ATOM 735 C C . ILE A 1 90 ? -6.897 2.961 5.035 1.00 98.00 90 ILE A C 1
ATOM 737 O O . ILE A 1 90 ? -8.109 2.949 5.254 1.00 98.00 90 ILE A O 1
ATOM 741 N N . ASN A 1 91 ? -6.023 3.367 5.957 1.00 97.56 91 ASN A N 1
ATOM 742 C CA . ASN A 1 91 ? -6.400 3.641 7.347 1.00 97.56 91 ASN A CA 1
ATOM 743 C C . ASN A 1 91 ? -7.316 4.870 7.495 1.00 97.56 91 ASN A C 1
ATOM 745 O O . ASN A 1 91 ? -8.075 4.964 8.452 1.00 97.56 91 ASN A O 1
ATOM 749 N N . ASN A 1 92 ? -7.330 5.793 6.532 1.00 96.31 92 ASN A N 1
ATOM 750 C CA . ASN A 1 92 ? -8.249 6.936 6.527 1.00 96.31 92 ASN A CA 1
ATOM 751 C C . ASN A 1 92 ? -9.634 6.640 5.927 1.00 96.31 92 ASN A C 1
ATOM 753 O O . ASN A 1 92 ? -10.473 7.549 5.866 1.00 96.31 92 ASN A O 1
ATOM 757 N N . ASN A 1 93 ? -9.866 5.442 5.388 1.00 96.69 93 ASN A N 1
ATOM 758 C CA . ASN A 1 93 ? -11.116 5.097 4.700 1.00 96.69 93 ASN A CA 1
ATOM 759 C C . ASN A 1 93 ? -11.707 3.753 5.155 1.00 96.69 93 ASN A C 1
ATOM 761 O O . ASN A 1 93 ? -12.915 3.557 5.012 1.00 96.69 93 ASN A O 1
ATOM 765 N N . PHE A 1 94 ? -10.892 2.855 5.713 1.00 97.44 94 PHE A N 1
ATOM 766 C CA . PHE A 1 94 ? -11.281 1.481 6.003 1.00 97.44 94 PHE A CA 1
ATOM 767 C C . PHE A 1 94 ? -10.912 1.033 7.418 1.00 97.44 94 PHE A C 1
ATOM 769 O O . PHE A 1 94 ? -9.966 1.534 8.029 1.00 97.44 94 PHE A O 1
ATOM 776 N N . ARG A 1 95 ? -11.668 0.058 7.920 1.00 97.12 95 ARG A N 1
ATOM 777 C CA . ARG A 1 95 ? -11.340 -0.768 9.089 1.00 97.12 95 ARG A CA 1
ATOM 778 C C . ARG A 1 95 ? -11.546 -2.235 8.736 1.00 97.12 95 ARG A C 1
ATOM 780 O O . ARG A 1 95 ? -12.305 -2.544 7.816 1.00 97.12 95 ARG A O 1
ATOM 787 N N . PHE A 1 96 ? -10.879 -3.120 9.464 1.00 97.62 96 PHE A N 1
ATOM 788 C CA . PHE A 1 96 ? -10.88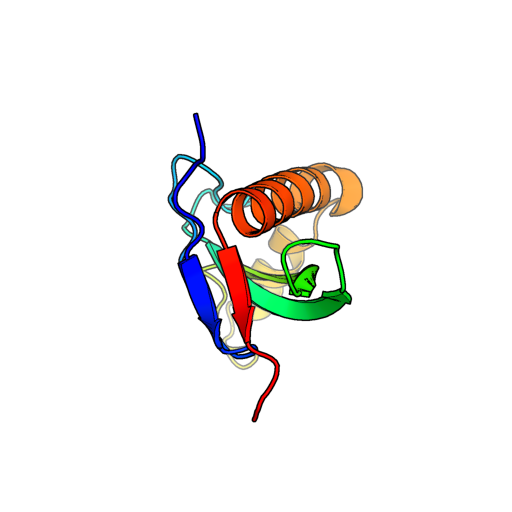8 -4.550 9.177 1.00 97.62 96 PHE A CA 1
ATOM 789 C C . PHE A 1 96 ? -11.766 -5.318 10.163 1.00 97.62 96 PHE A C 1
ATOM 791 O O . PHE A 1 96 ? -11.693 -5.113 11.376 1.00 97.62 96 PHE A O 1
ATOM 798 N N . ASP A 1 97 ? -12.599 -6.202 9.622 1.00 96.62 97 ASP A N 1
ATOM 799 C CA . ASP A 1 97 ? -13.283 -7.237 10.385 1.00 96.62 97 ASP A CA 1
ATOM 800 C C . ASP A 1 97 ? -12.360 -8.454 10.516 1.00 96.62 97 ASP A C 1
ATOM 802 O O . ASP A 1 97 ? -11.966 -9.068 9.517 1.00 96.62 97 ASP A O 1
ATOM 806 N N . MET A 1 98 ? -11.992 -8.759 11.760 1.00 93.56 98 MET A N 1
ATOM 807 C CA . MET A 1 98 ? -11.085 -9.853 12.111 1.00 93.56 98 MET A CA 1
ATOM 808 C C . MET A 1 98 ? -11.836 -11.120 12.544 1.00 93.56 98 MET A C 1
ATOM 810 O O . MET A 1 98 ? -11.196 -12.117 12.879 1.00 93.56 98 MET A O 1
ATOM 814 N N . GLU A 1 99 ? -13.173 -11.102 12.564 1.00 81.25 99 GLU A N 1
ATOM 815 C CA . GLU A 1 99 ? -13.983 -12.285 12.858 1.00 81.25 99 GLU A CA 1
ATOM 816 C C . GLU A 1 99 ? -14.090 -13.169 11.601 1.00 81.25 99 GLU A C 1
ATOM 818 O O . GLU A 1 99 ? -15.014 -13.034 10.798 1.00 81.25 99 GLU A O 1
ATOM 823 N N . GLN A 1 100 ? -13.130 -14.086 11.429 1.00 58.44 100 GLN A N 1
ATOM 824 C CA . GLN A 1 100 ? -13.198 -15.191 10.459 1.00 58.44 100 GLN A CA 1
ATOM 825 C C . GLN A 1 100 ? -13.207 -16.557 11.154 1.00 58.44 100 GLN A C 1
ATOM 827 O O . GLN A 1 100 ? -12.401 -16.763 12.092 1.00 58.44 100 GLN A O 1
#

Secondary structure (DSSP, 8-state):
----PEEEETTPPEEPPTTT---TTT---EEEEEEEEEEETTEEEEEEEEEEETTPPPTTSTTHHHHHHHTTSSHHHHHHHHHHHHHHHHHTTEEEE---

Nearest PDB structures (foldseek):
  4a2b-assembly1_A  TM=2.891E-01  e=7.238E-01  Thermotoga maritima
  4f2a-assembly1_A  TM=1.941E-01  e=3.277E+00  Homo sapiens

Radius of gyration: 14.92 Å; Cα contacts (8 Å, |Δi|>4): 150; chains: 1; bounding box: 34×34×39 Å

Foldseek 3Di:
DPADAAEDALQDKDWDPLVQHAQLQPSATKIKHADDWDADPVAIAGPDMDIDHPPQDDCPDPCNVVCCVRSPPPCVVRVVVSRVSVSVVCRSHYHYDPPD